Protein AF-A0A958IT05-F1 (afdb_monomer)

Radius of gyration: 16.85 Å; Cα contacts (8 Å, |Δi|>4): 19; chains: 1; bounding box: 40×27×35 Å

Foldseek 3Di:
DLVVLCVDLVSVLVVLVVVLVVDPHSCVSVCVSVVCVVCVVVVVVVCVVCVVVVVVVVVVVVVVVD

Mean predicted aligned error: 5.55 Å

Sequence (66 aa):
DWLMSYSTYEGMADTFGRMAKRVSNPKLFSGAVDSLKKHELELEADFLSFFPDILNYVEGECISYQ

pLDDT: mean 89.76, std 10.29, range [50.06, 97.94]

Structure (mmCIF, N/CA/C/O backbone):
data_AF-A0A958IT05-F1
#
_entry.id   AF-A0A958IT05-F1
#
loop_
_atom_site.group_PDB
_atom_site.id
_atom_site.type_symbol
_atom_site.label_atom_id
_atom_site.label_alt_id
_atom_site.label_comp_id
_atom_site.label_asym_id
_atom_site.label_entity_id
_atom_site.label_seq_id
_atom_site.pdbx_PDB_ins_code
_atom_site.Cartn_x
_atom_site.Cartn_y
_atom_site.Cartn_z
_atom_site.occupancy
_atom_site.B_iso_or_equiv
_atom_site.auth_seq_id
_atom_site.auth_comp_id
_atom_site.auth_asym_id
_atom_site.auth_atom_id
_atom_site.pdbx_PDB_model_num
ATOM 1 N N . ASP A 1 1 ? 14.710 -0.612 15.826 1.00 76.50 1 ASP A N 1
ATOM 2 C CA . ASP A 1 1 ? 14.673 -0.550 14.360 1.00 76.50 1 ASP A CA 1
ATOM 3 C C . ASP A 1 1 ? 13.311 -0.007 13.947 1.00 76.50 1 ASP A C 1
ATOM 5 O O . ASP A 1 1 ? 12.309 -0.688 14.114 1.00 76.50 1 ASP A O 1
ATOM 9 N N . TRP A 1 2 ? 13.250 1.281 13.601 1.00 79.12 2 TRP A N 1
ATOM 10 C CA . TRP A 1 2 ? 11.977 1.970 13.364 1.00 79.12 2 TRP A CA 1
ATOM 11 C C . TRP A 1 2 ? 11.339 1.534 12.041 1.00 79.12 2 TRP A C 1
ATOM 13 O O . TRP A 1 2 ? 10.118 1.456 11.964 1.00 79.12 2 TRP A O 1
ATOM 23 N N . LEU A 1 3 ? 12.152 1.186 11.039 1.00 82.06 3 LEU A N 1
ATOM 24 C CA . LEU A 1 3 ? 11.671 0.726 9.740 1.00 82.06 3 LEU A CA 1
ATOM 25 C C . LEU A 1 3 ? 11.066 -0.675 9.855 1.00 82.06 3 LEU A C 1
ATOM 27 O O . LEU A 1 3 ? 9.979 -0.930 9.346 1.00 82.06 3 LEU A O 1
ATOM 31 N N . MET A 1 4 ? 11.708 -1.554 10.625 1.00 86.75 4 MET A N 1
ATOM 32 C CA . MET A 1 4 ? 11.180 -2.896 10.881 1.00 86.75 4 MET A CA 1
ATOM 33 C C . MET A 1 4 ? 9.866 -2.896 11.663 1.00 86.75 4 MET A C 1
ATOM 35 O O . MET A 1 4 ? 9.163 -3.895 11.654 1.00 86.75 4 MET A O 1
ATOM 39 N N . SER A 1 5 ? 9.483 -1.792 12.312 1.00 82.00 5 SER A N 1
ATOM 40 C CA . SER A 1 5 ? 8.158 -1.712 12.936 1.00 82.00 5 SER A CA 1
ATOM 41 C C . SER A 1 5 ? 7.019 -1.671 11.912 1.00 82.00 5 SER A C 1
ATOM 43 O O . SER A 1 5 ? 5.899 -2.020 12.253 1.00 82.00 5 SER A O 1
ATOM 45 N N . TYR A 1 6 ? 7.276 -1.323 10.649 1.00 84.44 6 TYR A N 1
ATOM 46 C CA . TYR A 1 6 ? 6.240 -1.334 9.612 1.00 84.44 6 TYR A CA 1
ATOM 47 C C . TYR A 1 6 ? 5.998 -2.714 9.002 1.00 84.44 6 TYR A C 1
ATOM 49 O O . TYR A 1 6 ? 5.040 -2.862 8.255 1.00 84.44 6 TYR A O 1
ATOM 57 N N . SER A 1 7 ? 6.835 -3.717 9.288 1.00 87.44 7 SER A N 1
ATOM 58 C CA . SER A 1 7 ? 6.684 -5.053 8.695 1.00 87.44 7 SER A CA 1
ATOM 59 C C . SER A 1 7 ? 5.589 -5.893 9.355 1.00 87.44 7 SER A C 1
ATOM 61 O O . SER A 1 7 ? 5.266 -6.968 8.858 1.00 87.44 7 SER A O 1
ATOM 63 N N . THR A 1 8 ? 5.010 -5.422 10.463 1.00 92.50 8 THR A N 1
ATOM 64 C CA . THR A 1 8 ? 3.909 -6.095 11.157 1.00 92.50 8 THR A CA 1
ATOM 65 C C . THR A 1 8 ? 2.653 -5.241 11.134 1.00 92.50 8 THR A C 1
ATOM 67 O O . THR A 1 8 ? 2.704 -4.010 11.203 1.00 92.50 8 THR A O 1
ATOM 70 N N . TYR A 1 9 ? 1.492 -5.891 11.092 1.00 93.31 9 TYR A N 1
ATOM 71 C CA . TYR A 1 9 ? 0.214 -5.185 11.118 1.00 93.31 9 TYR A CA 1
ATOM 72 C C . TYR A 1 9 ? 0.012 -4.389 12.412 1.00 93.31 9 TYR A C 1
ATOM 74 O O . TYR A 1 9 ? -0.580 -3.312 12.384 1.00 93.31 9 TYR A O 1
ATOM 82 N N . GLU A 1 10 ? 0.522 -4.888 13.537 1.00 92.69 10 GLU A N 1
ATOM 83 C CA . GLU A 1 10 ? 0.506 -4.190 14.822 1.00 92.69 10 GLU A CA 1
ATOM 84 C C . GLU A 1 10 ? 1.297 -2.882 14.745 1.00 92.69 10 GLU A C 1
ATOM 86 O O . GLU A 1 10 ? 0.811 -1.832 15.166 1.00 92.69 10 GLU A O 1
ATOM 91 N N . GLY A 1 11 ? 2.492 -2.908 14.152 1.00 92.94 11 GLY A N 1
ATOM 92 C CA . GLY A 1 11 ? 3.301 -1.703 14.030 1.00 92.94 11 GLY A CA 1
ATOM 93 C C . GLY A 1 11 ? 2.777 -0.727 12.969 1.00 92.94 11 GLY A C 1
ATOM 94 O O . GLY A 1 11 ? 2.875 0.493 13.152 1.00 92.94 11 GLY A O 1
ATOM 95 N N . MET A 1 12 ? 2.102 -1.218 11.923 1.00 92.69 12 MET A N 1
ATOM 96 C CA . MET A 1 12 ? 1.302 -0.374 11.025 1.00 92.69 12 MET A CA 1
ATOM 97 C C . MET A 1 12 ? 0.151 0.311 11.777 1.00 92.69 12 MET A C 1
ATOM 99 O O . MET A 1 12 ? -0.039 1.521 11.637 1.00 92.69 12 MET A O 1
ATOM 103 N N . ALA A 1 13 ? -0.590 -0.422 12.616 1.00 93.19 13 ALA A N 1
ATOM 104 C CA . ALA A 1 13 ? -1.692 0.125 13.410 1.00 93.19 13 ALA A CA 1
ATOM 105 C C . ALA A 1 13 ? -1.214 1.228 14.367 1.00 93.19 13 ALA A C 1
ATOM 107 O O . ALA A 1 13 ? -1.793 2.319 14.404 1.00 93.19 13 ALA A O 1
ATOM 108 N N . ASP A 1 14 ? -0.113 0.985 15.080 1.00 92.88 14 ASP A N 1
ATOM 109 C CA . ASP A 1 14 ? 0.522 1.972 15.956 1.00 92.88 14 ASP A CA 1
ATOM 110 C C . ASP A 1 14 ? 0.955 3.223 15.188 1.00 92.88 14 ASP A C 1
ATOM 112 O O . ASP A 1 14 ? 0.784 4.357 15.655 1.00 92.88 14 ASP A O 1
ATOM 116 N N . THR A 1 15 ? 1.499 3.030 13.988 1.00 91.56 15 THR A N 1
ATOM 117 C CA . THR A 1 15 ? 1.923 4.118 13.106 1.00 91.56 15 THR A CA 1
ATOM 118 C C . THR A 1 15 ? 0.736 4.969 12.679 1.00 91.56 15 THR A C 1
ATOM 120 O O . THR A 1 15 ? 0.755 6.186 12.890 1.00 91.56 15 THR A O 1
ATOM 123 N N . PHE A 1 16 ? -0.325 4.358 12.153 1.00 92.31 16 PHE A N 1
ATOM 124 C CA . PHE A 1 16 ? -1.530 5.088 11.761 1.00 92.31 16 PHE A CA 1
ATOM 125 C C . PHE A 1 16 ? -2.183 5.788 12.952 1.00 92.31 16 PHE A C 1
ATOM 127 O O . PHE A 1 16 ? -2.597 6.940 12.826 1.00 92.31 16 PHE A O 1
ATOM 134 N N . GLY A 1 17 ? -2.177 5.178 14.140 1.00 92.69 17 GLY A N 1
ATOM 135 C CA . GLY A 1 17 ? -2.645 5.814 15.372 1.00 92.69 17 GLY A CA 1
ATOM 136 C C . GLY A 1 17 ? -1.845 7.067 15.756 1.00 92.69 17 GLY A C 1
ATOM 137 O O . GLY A 1 17 ? -2.411 8.051 16.241 1.00 92.69 17 GLY A O 1
ATOM 138 N N . ARG A 1 18 ? -0.528 7.083 15.515 1.00 91.94 18 ARG A N 1
ATOM 139 C CA . ARG A 1 18 ? 0.326 8.269 15.725 1.00 91.94 18 ARG A CA 1
ATOM 140 C C . ARG A 1 18 ? 0.106 9.333 14.652 1.00 91.94 18 ARG A C 1
ATOM 142 O O . ARG A 1 18 ? 0.086 10.518 14.988 1.00 91.94 18 ARG A O 1
ATOM 149 N N . MET A 1 19 ? -0.064 8.927 13.395 1.00 91.81 19 MET A N 1
ATOM 150 C CA . MET A 1 19 ? -0.329 9.831 12.270 1.00 91.81 19 MET A CA 1
ATOM 151 C C . MET A 1 19 ? -1.696 10.503 12.392 1.00 91.81 19 MET A C 1
ATOM 153 O O . MET A 1 19 ? -1.796 11.711 12.187 1.00 91.81 19 MET A O 1
ATOM 157 N N . ALA A 1 20 ? -2.721 9.763 12.822 1.00 93.94 20 ALA A N 1
ATOM 158 C CA . ALA A 1 20 ? -4.072 10.276 13.030 1.00 93.94 20 ALA A CA 1
ATOM 159 C C . ALA A 1 20 ? -4.089 11.516 13.943 1.00 93.94 20 ALA A C 1
ATOM 161 O O . ALA A 1 20 ? -4.821 12.465 13.686 1.00 93.94 20 ALA A O 1
ATOM 162 N N . LYS A 1 21 ? -3.213 11.576 14.956 1.00 94.19 21 LYS A N 1
ATOM 163 C CA . LYS A 1 21 ? -3.097 12.725 15.877 1.00 94.19 21 LYS A CA 1
ATOM 164 C C . LYS A 1 21 ? -2.603 14.020 15.216 1.00 94.19 21 LYS A C 1
ATOM 166 O O . LYS A 1 21 ? -2.628 15.062 15.863 1.00 94.19 21 LYS A O 1
ATOM 171 N N . ARG A 1 22 ? -2.095 13.958 13.981 1.00 95.31 22 ARG A N 1
ATOM 172 C CA . ARG A 1 22 ? -1.424 15.070 13.286 1.00 95.31 22 ARG A CA 1
ATOM 173 C C . ARG A 1 22 ? -2.128 15.508 12.000 1.00 95.31 22 ARG A C 1
ATOM 175 O O . ARG A 1 22 ? -1.663 16.448 11.366 1.00 95.31 22 ARG A O 1
ATOM 182 N N . VAL A 1 23 ? -3.220 14.850 11.607 1.00 92.31 23 VAL A N 1
ATOM 183 C CA . VAL A 1 23 ? -3.977 15.179 10.388 1.00 92.31 23 VAL A CA 1
ATOM 184 C C . VAL A 1 23 ? -5.304 15.862 10.715 1.00 92.31 23 VAL A C 1
ATOM 186 O O . VAL A 1 23 ? -5.871 15.666 11.787 1.00 92.31 23 VAL A O 1
ATOM 189 N N . SER A 1 24 ? -5.831 16.637 9.767 1.00 95.19 24 SER A N 1
ATOM 190 C CA . SER A 1 24 ? -7.106 17.356 9.911 1.00 95.19 24 SER A CA 1
ATOM 191 C C . SER A 1 24 ? -8.332 16.436 9.975 1.00 95.19 24 SER A C 1
ATOM 193 O O . SER A 1 24 ? -9.352 16.823 10.541 1.00 95.19 24 SER A O 1
ATOM 195 N N . ASN A 1 25 ? -8.243 15.215 9.431 1.00 92.75 25 ASN A N 1
ATOM 196 C CA . ASN A 1 25 ? -9.316 14.222 9.473 1.00 92.75 25 ASN A CA 1
ATOM 197 C C . ASN A 1 25 ? -8.801 12.837 9.927 1.00 92.75 25 ASN A C 1
ATOM 199 O O . ASN A 1 25 ? -8.540 11.968 9.093 1.00 92.75 25 ASN A O 1
ATOM 203 N N . PRO A 1 26 ? -8.668 12.596 11.247 1.00 92.19 26 PRO A N 1
ATOM 204 C CA . PRO A 1 26 ? -8.139 11.339 11.792 1.00 92.19 26 PRO A CA 1
ATOM 205 C C . PRO A 1 26 ? -8.985 10.109 11.454 1.00 92.19 26 PRO A C 1
ATOM 207 O O . PRO A 1 26 ? -8.469 8.994 11.450 1.00 92.19 26 PRO A O 1
ATOM 210 N N . LYS A 1 27 ? -10.282 10.290 11.167 1.00 92.19 27 LYS A N 1
ATOM 211 C CA . LYS A 1 27 ? -11.209 9.182 10.896 1.00 92.19 27 LYS A CA 1
ATOM 212 C C . LYS A 1 27 ? -10.856 8.418 9.622 1.00 92.19 27 LYS A C 1
ATOM 214 O O . LYS A 1 27 ? -11.216 7.254 9.519 1.00 92.19 27 LYS A O 1
ATOM 219 N N . LEU A 1 28 ? -10.123 9.038 8.696 1.00 89.25 28 LEU A N 1
ATOM 220 C CA . LEU A 1 28 ? -9.656 8.387 7.468 1.00 89.25 28 LEU A CA 1
ATOM 221 C C . LEU A 1 28 ? -8.661 7.249 7.731 1.00 89.25 28 LEU A C 1
ATOM 223 O O . LEU A 1 28 ? -8.512 6.375 6.888 1.00 89.25 28 LEU A O 1
ATOM 227 N N . PHE A 1 29 ? -8.013 7.226 8.899 1.00 90.81 29 PHE A N 1
ATOM 228 C CA . PHE A 1 29 ? -7.153 6.111 9.302 1.00 90.81 29 PHE A CA 1
ATOM 229 C C . PHE A 1 29 ? -7.926 4.949 9.947 1.00 90.81 29 PHE A C 1
ATOM 231 O O . PHE A 1 29 ? -7.342 3.900 10.220 1.00 90.81 29 PHE A O 1
ATOM 238 N N . SER A 1 30 ? -9.229 5.105 10.204 1.00 89.81 30 SER A N 1
ATOM 239 C CA . SER A 1 30 ? -10.057 4.019 10.732 1.00 89.81 30 SER A CA 1
ATOM 240 C C . SER A 1 30 ? -10.162 2.899 9.697 1.00 89.81 30 SER A C 1
ATOM 242 O O . SER A 1 30 ? -10.541 3.143 8.557 1.00 89.81 30 SER A O 1
ATOM 244 N N . GLY A 1 31 ? -9.789 1.677 10.085 1.00 91.12 31 GLY A N 1
ATOM 245 C CA . GLY A 1 31 ? -9.790 0.522 9.183 1.00 9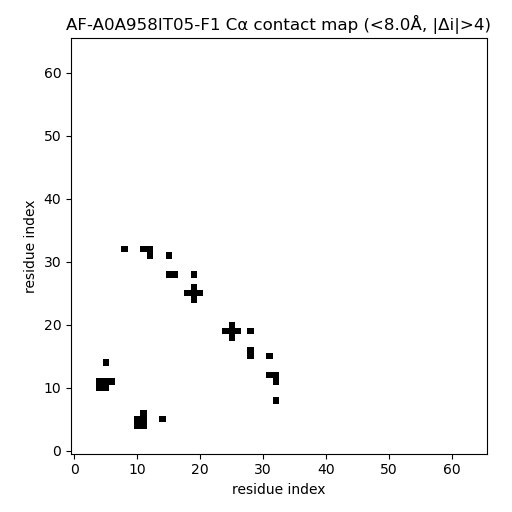1.12 31 GLY A CA 1
ATOM 246 C C . GLY A 1 31 ? -8.668 0.521 8.137 1.00 91.12 31 GLY A C 1
ATOM 247 O O . GLY A 1 31 ? -8.680 -0.331 7.255 1.00 91.12 31 GLY A O 1
ATOM 248 N N . ALA A 1 32 ? -7.681 1.424 8.222 1.00 91.81 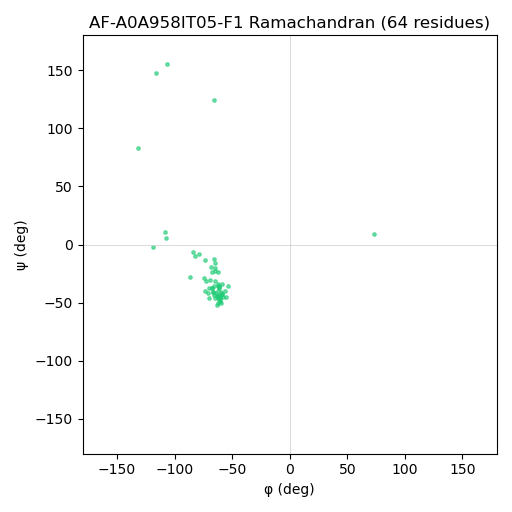32 ALA A N 1
ATOM 249 C CA . ALA A 1 32 ? -6.583 1.489 7.251 1.00 91.81 32 ALA A CA 1
ATOM 250 C C . ALA A 1 32 ? -5.788 0.173 7.171 1.00 91.81 32 ALA A C 1
ATOM 252 O O . ALA A 1 32 ? -5.496 -0.302 6.078 1.00 91.81 32 ALA A O 1
ATOM 253 N N . VAL A 1 33 ? -5.496 -0.454 8.317 1.00 93.69 33 VAL A N 1
ATOM 254 C CA . VAL A 1 33 ? -4.795 -1.751 8.360 1.00 93.69 33 VAL A CA 1
ATOM 255 C C . VAL A 1 33 ? -5.646 -2.868 7.760 1.00 93.69 33 VAL A C 1
ATOM 257 O O . VAL A 1 33 ? -5.128 -3.695 7.020 1.00 93.69 33 VAL A O 1
ATOM 260 N N . ASP A 1 34 ? -6.950 -2.884 8.035 1.00 94.88 34 ASP A N 1
ATOM 261 C CA . ASP A 1 34 ? -7.854 -3.900 7.486 1.00 94.88 34 ASP A CA 1
ATOM 262 C C . ASP A 1 34 ? -8.004 -3.752 5.969 1.00 94.88 34 ASP A C 1
ATOM 264 O O . ASP A 1 34 ? -8.024 -4.744 5.242 1.00 94.88 34 ASP A O 1
ATOM 268 N N . SER A 1 35 ? -8.042 -2.510 5.477 1.00 94.50 35 SER A N 1
ATOM 269 C CA . SER A 1 35 ? -8.012 -2.216 4.046 1.00 94.50 35 SER A CA 1
ATOM 270 C C . SER A 1 35 ? -6.702 -2.676 3.409 1.00 94.50 35 SER A C 1
ATOM 272 O O . SER A 1 35 ? -6.737 -3.299 2.354 1.00 94.50 35 SER A O 1
ATOM 274 N N . LEU A 1 36 ? -5.555 -2.414 4.043 1.00 92.88 36 LEU A N 1
ATOM 275 C CA . LEU A 1 36 ? -4.256 -2.875 3.544 1.00 92.88 36 LEU A CA 1
ATOM 276 C C . LEU A 1 36 ? -4.196 -4.399 3.464 1.00 92.88 36 LEU A C 1
ATOM 278 O O . LEU A 1 36 ? -3.878 -4.924 2.407 1.00 92.88 36 LEU A O 1
ATOM 282 N N . LYS A 1 37 ? -4.598 -5.104 4.528 1.00 94.19 37 LYS A N 1
ATOM 283 C CA . LYS A 1 37 ? -4.687 -6.574 4.550 1.00 94.19 37 LYS A CA 1
ATOM 284 C C . LYS A 1 37 ? -5.558 -7.119 3.428 1.00 94.19 37 LYS A C 1
ATOM 286 O O . LYS A 1 37 ? -5.204 -8.088 2.769 1.00 94.19 37 LYS A O 1
ATOM 291 N N . LYS A 1 38 ? -6.724 -6.504 3.220 1.00 96.88 38 LYS A N 1
ATOM 292 C CA . LYS A 1 38 ? -7.681 -6.936 2.200 1.00 96.88 38 LYS A CA 1
ATOM 293 C C . LYS A 1 38 ? -7.104 -6.841 0.784 1.00 96.88 38 LYS A C 1
ATOM 295 O O . LYS A 1 38 ? -7.436 -7.681 -0.044 1.00 96.88 38 LYS A O 1
ATOM 300 N N . HIS A 1 39 ? -6.283 -5.827 0.523 1.00 96.31 39 HIS A N 1
ATOM 301 C CA . HIS A 1 39 ? -5.756 -5.510 -0.805 1.00 96.31 39 HIS A CA 1
ATOM 302 C C . HIS A 1 39 ? -4.262 -5.836 -0.960 1.00 96.31 39 HIS A C 1
ATOM 304 O O . HIS A 1 39 ? -3.656 -5.451 -1.953 1.00 96.31 39 HIS A O 1
ATOM 310 N N . GLU A 1 40 ? -3.657 -6.547 -0.006 1.00 93.94 40 GLU A N 1
ATOM 311 C CA . GLU A 1 40 ? -2.208 -6.780 0.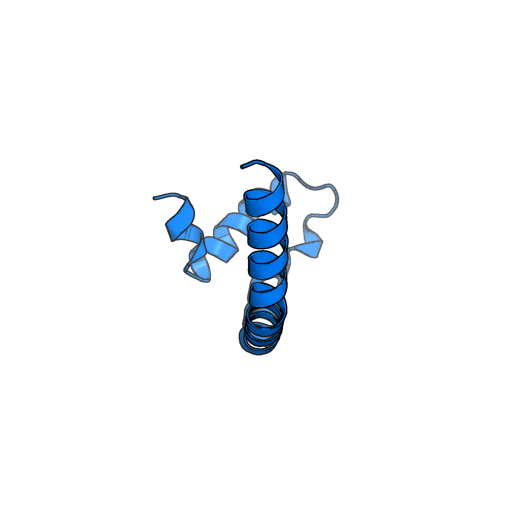040 1.00 93.94 40 GLU A CA 1
ATOM 312 C C . GLU A 1 40 ? -1.685 -7.472 -1.223 1.00 93.94 40 GLU A C 1
ATOM 314 O O . GLU A 1 40 ? -0.725 -7.000 -1.823 1.00 93.94 40 GLU A O 1
ATOM 319 N N . LEU A 1 41 ? -2.376 -8.517 -1.686 1.00 96.81 41 LEU A N 1
ATOM 320 C CA . LEU A 1 41 ? -1.997 -9.250 -2.899 1.00 96.81 41 LEU A CA 1
ATOM 321 C C . LEU A 1 41 ? -2.111 -8.402 -4.174 1.00 96.81 41 LEU A C 1
ATOM 323 O O . LEU A 1 41 ? -1.309 -8.560 -5.088 1.00 96.81 41 LEU A O 1
ATOM 327 N N . GLU A 1 42 ? -3.108 -7.516 -4.247 1.00 97.94 42 GLU A N 1
ATOM 328 C CA . GLU A 1 42 ? -3.292 -6.613 -5.392 1.00 97.94 42 GLU A CA 1
ATOM 329 C C . GLU A 1 42 ? -2.177 -5.560 -5.418 1.00 97.94 42 GLU A C 1
ATOM 331 O O . GLU A 1 42 ? -1.536 -5.360 -6.445 1.00 97.94 42 GLU A O 1
ATOM 336 N N . LEU A 1 43 ? -1.882 -4.957 -4.261 1.00 95.88 43 LEU A N 1
ATOM 337 C CA . LEU A 1 43 ? -0.797 -3.987 -4.106 1.00 95.88 43 LEU A CA 1
ATOM 338 C C . LEU A 1 43 ? 0.575 -4.603 -4.405 1.00 95.88 43 LEU A C 1
ATOM 340 O O . LEU A 1 43 ? 1.414 -3.951 -5.024 1.00 95.88 43 LEU A O 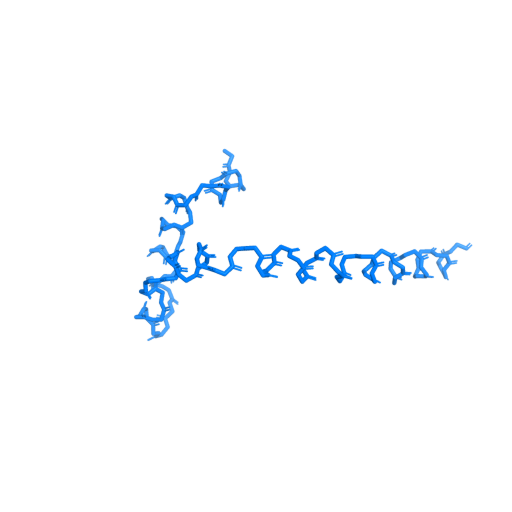1
ATOM 344 N N . GLU A 1 44 ? 0.812 -5.845 -3.977 1.00 96.19 44 GLU A N 1
ATOM 345 C CA . GLU A 1 44 ? 2.044 -6.576 -4.280 1.00 96.19 44 GLU A CA 1
ATOM 346 C C . GLU A 1 44 ? 2.168 -6.857 -5.780 1.00 96.19 44 GLU A C 1
ATOM 348 O O . GLU A 1 44 ? 3.224 -6.611 -6.362 1.00 96.19 44 GLU A O 1
ATOM 353 N N . ALA A 1 45 ? 1.094 -7.319 -6.424 1.00 97.94 45 ALA A N 1
ATOM 354 C CA . ALA A 1 45 ? 1.088 -7.569 -7.861 1.00 97.94 45 ALA A CA 1
ATOM 355 C C . ALA A 1 45 ? 1.359 -6.288 -8.665 1.00 97.94 45 ALA A C 1
ATOM 357 O O . ALA A 1 45 ? 2.203 -6.297 -9.565 1.00 97.94 45 ALA A O 1
ATOM 358 N N . ASP A 1 46 ? 0.707 -5.180 -8.305 1.00 97.69 46 ASP A N 1
ATOM 359 C CA . ASP A 1 46 ? 0.919 -3.875 -8.934 1.00 97.69 46 ASP A CA 1
ATOM 360 C C . ASP A 1 46 ? 2.359 -3.390 -8.731 1.00 97.69 46 ASP A C 1
ATOM 362 O O . ASP A 1 46 ? 3.010 -2.946 -9.680 1.00 97.69 46 ASP A O 1
ATOM 366 N N . PHE A 1 47 ? 2.892 -3.523 -7.510 1.00 96.62 47 PHE A N 1
ATOM 367 C CA . PHE A 1 47 ? 4.277 -3.169 -7.212 1.00 96.62 47 PHE A CA 1
ATOM 368 C C . PHE A 1 47 ? 5.255 -3.987 -8.055 1.00 96.62 47 PHE A C 1
ATOM 370 O O . PHE A 1 47 ? 6.126 -3.410 -8.701 1.00 96.62 47 PHE A O 1
ATOM 377 N N . LEU A 1 48 ? 5.107 -5.313 -8.094 1.00 97.69 48 LEU A N 1
ATOM 378 C CA . LEU A 1 48 ? 5.983 -6.197 -8.865 1.00 97.69 48 LEU A CA 1
ATOM 379 C C . LEU A 1 48 ? 5.867 -5.960 -10.374 1.00 97.69 48 LEU A C 1
ATOM 381 O O . LEU A 1 48 ? 6.860 -6.112 -11.084 1.00 97.69 48 LEU A O 1
ATOM 385 N N . SER A 1 49 ? 4.690 -5.563 -10.862 1.00 97.88 49 SER A N 1
ATOM 386 C CA . SER A 1 49 ? 4.498 -5.187 -12.263 1.00 97.88 49 SER A CA 1
ATOM 387 C C . SER A 1 49 ? 5.180 -3.863 -12.606 1.00 97.88 49 SER 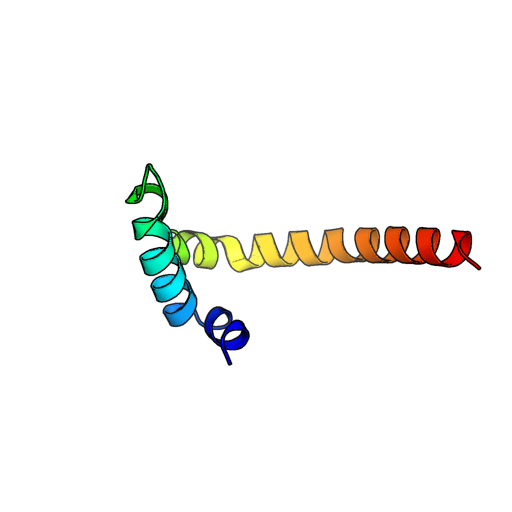A C 1
ATOM 389 O O . SER A 1 49 ? 5.699 -3.732 -13.709 1.00 97.88 49 SER A O 1
ATOM 391 N N . PHE A 1 50 ? 5.171 -2.887 -11.695 1.00 97.69 50 PHE A N 1
ATOM 392 C CA . PHE A 1 50 ? 5.727 -1.550 -11.926 1.00 97.69 50 PHE A CA 1
ATOM 393 C C . PHE A 1 50 ? 7.227 -1.447 -11.612 1.00 97.69 50 PHE A C 1
ATOM 395 O O . PHE A 1 50 ? 7.939 -0.633 -12.197 1.00 97.69 50 PHE A O 1
ATOM 402 N N . PHE A 1 51 ? 7.742 -2.264 -10.693 1.00 96.94 51 PHE A N 1
ATOM 403 C CA . PHE A 1 51 ? 9.129 -2.177 -10.234 1.00 96.94 51 PHE A CA 1
ATOM 404 C C . PHE A 1 51 ? 10.180 -2.278 -11.360 1.00 96.94 51 PHE A C 1
ATOM 406 O O . PHE A 1 51 ? 11.136 -1.498 -11.331 1.00 96.94 51 PHE A O 1
ATOM 413 N N . PRO A 1 52 ? 10.024 -3.142 -12.385 1.00 96.62 52 PRO A N 1
ATOM 414 C CA . PRO A 1 52 ? 10.935 -3.169 -13.529 1.00 96.62 52 PRO A CA 1
ATOM 415 C C . PRO A 1 52 ? 11.006 -1.841 -14.291 1.00 96.62 52 PRO A C 1
ATOM 417 O O . PRO A 1 52 ? 12.079 -1.469 -14.759 1.00 96.62 52 PRO A O 1
ATOM 420 N N . ASP A 1 53 ? 9.903 -1.096 -14.383 1.00 96.31 53 ASP A N 1
ATOM 421 C CA . ASP A 1 53 ? 9.879 0.200 -15.070 1.00 96.31 53 ASP A CA 1
ATOM 422 C C . ASP A 1 53 ? 10.718 1.240 -14.321 1.00 96.31 53 ASP A C 1
ATOM 424 O O . ASP A 1 53 ? 11.439 2.022 -14.944 1.00 96.31 53 ASP A O 1
ATOM 428 N N . ILE A 1 54 ? 10.691 1.209 -12.982 1.00 95.00 54 ILE A N 1
ATOM 429 C CA . ILE A 1 54 ? 11.572 2.037 -12.146 1.00 95.00 54 ILE A CA 1
ATOM 430 C C . ILE A 1 54 ? 13.037 1.688 -12.420 1.00 95.00 54 ILE A C 1
ATOM 432 O O . ILE A 1 54 ? 13.851 2.594 -12.597 1.00 95.00 54 ILE A O 1
ATOM 436 N N . LEU A 1 55 ? 13.379 0.395 -12.455 1.00 95.25 55 LEU A N 1
ATOM 437 C CA . LEU A 1 55 ? 14.752 -0.048 -12.722 1.00 95.25 55 LEU A CA 1
ATOM 438 C C . LEU A 1 55 ? 15.226 0.428 -14.096 1.00 95.25 55 LEU A C 1
ATOM 440 O O . LEU A 1 55 ? 16.276 1.058 -14.185 1.00 95.25 55 LEU A O 1
ATOM 444 N N . ASN A 1 56 ? 14.415 0.223 -15.136 1.00 94.38 56 ASN A N 1
ATOM 445 C CA . ASN A 1 56 ? 14.724 0.663 -16.496 1.00 94.38 56 ASN A CA 1
ATOM 446 C C . ASN A 1 56 ? 14.939 2.181 -16.578 1.00 94.38 56 ASN A C 1
ATOM 448 O O . ASN A 1 56 ? 15.863 2.643 -17.247 1.00 94.38 56 ASN A O 1
ATOM 452 N N . TYR A 1 57 ? 14.101 2.964 -15.892 1.00 94.12 57 TYR A N 1
ATOM 453 C CA . TYR A 1 57 ? 14.250 4.416 -15.833 1.00 94.12 57 TYR A CA 1
ATOM 454 C C . TYR A 1 57 ? 15.576 4.818 -15.177 1.00 94.12 57 TYR A C 1
ATOM 456 O O . TYR A 1 57 ? 16.334 5.603 -15.742 1.00 94.12 57 TYR A O 1
ATOM 464 N N . VAL A 1 58 ? 15.885 4.256 -14.004 1.00 93.31 58 VAL A N 1
ATOM 465 C CA . VAL A 1 58 ? 17.113 4.581 -13.265 1.00 93.31 58 VAL A CA 1
ATOM 466 C C . VAL A 1 58 ? 18.360 4.147 -14.034 1.00 93.31 58 VAL A C 1
ATOM 468 O O . VAL A 1 58 ? 19.323 4.905 -14.090 1.00 93.31 58 VAL A O 1
ATOM 471 N N . GLU A 1 59 ? 18.355 2.968 -14.656 1.00 90.88 59 GLU A N 1
ATOM 472 C CA . GLU A 1 59 ? 19.468 2.503 -15.489 1.00 90.88 59 GLU A CA 1
ATOM 473 C C . GLU A 1 59 ? 19.698 3.423 -16.694 1.00 90.88 59 GLU A C 1
ATOM 475 O O . GLU A 1 59 ? 20.840 3.791 -16.973 1.00 90.88 59 GLU A O 1
ATOM 480 N N . GLY A 1 60 ? 18.627 3.857 -17.365 1.00 83.00 60 GLY A N 1
ATOM 481 C CA . GLY A 1 60 ? 18.706 4.826 -18.459 1.00 83.00 60 GLY A CA 1
ATOM 482 C C . GLY A 1 60 ? 19.313 6.164 -18.028 1.00 83.00 60 GLY A C 1
ATOM 483 O O . GLY A 1 60 ? 20.196 6.692 -18.708 1.00 83.00 60 GLY A O 1
ATOM 484 N N . GLU A 1 61 ? 18.904 6.682 -16.869 1.00 77.25 61 GLU A N 1
ATOM 485 C CA . GLU A 1 61 ? 19.479 7.897 -16.284 1.00 77.25 61 GLU A CA 1
ATOM 486 C C . GLU A 1 61 ? 20.950 7.683 -15.891 1.00 77.25 61 GLU A C 1
ATOM 488 O O . GLU A 1 61 ? 21.797 8.507 -16.222 1.00 77.25 61 GLU A O 1
ATOM 493 N N . CYS A 1 62 ? 21.312 6.557 -15.270 1.00 66.44 62 CYS A N 1
ATOM 494 C CA . CYS A 1 62 ? 22.700 6.267 -14.895 1.00 66.44 62 CYS A CA 1
ATOM 495 C C . CYS A 1 62 ? 23.651 6.198 -16.101 1.00 66.44 62 CYS A C 1
ATOM 497 O O . CYS A 1 62 ? 24.780 6.677 -15.996 1.00 66.44 62 CYS A O 1
ATOM 499 N N . ILE A 1 63 ? 23.204 5.670 -17.245 1.00 60.31 63 ILE A N 1
ATOM 500 C CA . ILE A 1 63 ? 23.998 5.638 -18.486 1.00 60.31 63 ILE A CA 1
ATOM 501 C C . ILE A 1 63 ? 24.185 7.049 -19.068 1.00 60.31 63 ILE A C 1
ATOM 503 O O . ILE A 1 63 ? 25.215 7.331 -19.672 1.00 60.31 63 ILE A O 1
ATOM 507 N N . SER A 1 64 ? 23.225 7.955 -18.866 1.00 60.19 64 SER A N 1
ATOM 508 C CA . SER A 1 64 ? 23.292 9.333 -19.377 1.00 60.19 64 SER A CA 1
ATOM 509 C C . SER A 1 64 ? 24.275 10.249 -18.627 1.00 60.19 64 SER A C 1
ATOM 511 O O . SER A 1 64 ? 24.617 11.322 -19.126 1.00 60.19 64 SER A O 1
ATOM 513 N N . TYR A 1 65 ? 24.751 9.821 -17.452 1.00 54.81 65 TYR A N 1
ATOM 514 C CA . TYR A 1 65 ? 25.689 10.562 -16.599 1.00 54.81 65 TYR A CA 1
ATOM 515 C C . TYR A 1 65 ? 27.119 9.976 -16.581 1.00 54.81 65 TYR A C 1
ATOM 517 O O 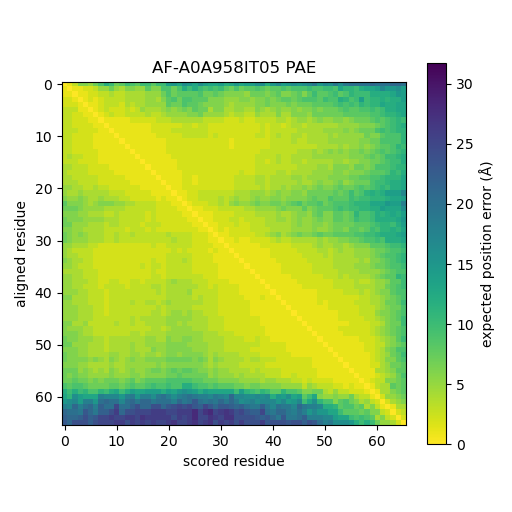. TYR A 1 65 ? 27.955 10.474 -15.820 1.00 54.81 65 TYR A O 1
ATOM 525 N N . GLN A 1 66 ? 27.415 8.951 -17.393 1.00 50.06 66 GLN A N 1
ATOM 526 C CA . GLN A 1 66 ? 28.769 8.400 -17.596 1.00 50.06 66 GLN A CA 1
ATOM 527 C C . GLN A 1 66 ? 29.388 8.874 -18.912 1.00 50.06 66 GLN A C 1
ATOM 529 O O . GLN A 1 66 ? 30.616 9.118 -18.901 1.00 50.06 66 GLN A O 1
#

Solvent-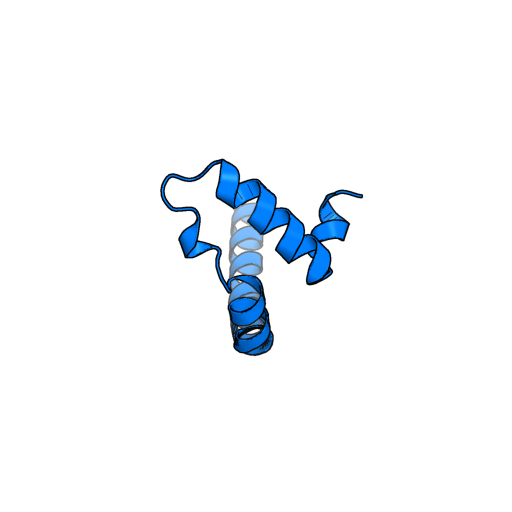accessible surface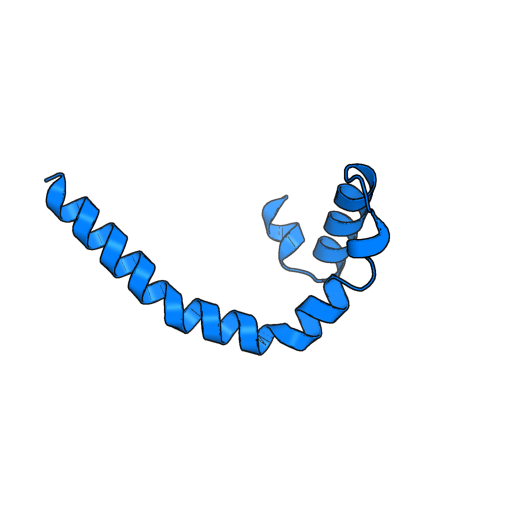 area (backbone atoms only — not comparable to full-atom values): 3890 Å² total; per-residue (Å²): 114,78,72,66,37,59,79,38,72,68,38,41,46,56,46,45,58,58,50,31,76,75,50,99,62,41,70,73,53,63,61,44,62,60,52,47,65,74,41,42,70,59,55,49,51,53,46,66,66,46,48,60,57,54,51,54,50,52,52,56,53,55,63,74,76,110

Secondary structure (DSSP, 8-state):
--SGGGGSHHHHHHHHHHHHTTS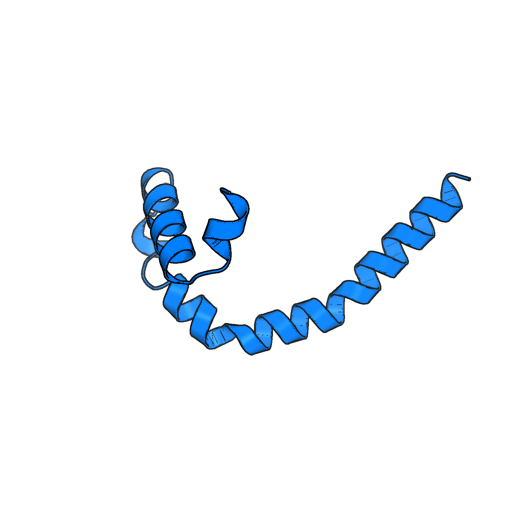S-GGGGTTHHHHHHHHHHHHHHHHHHHHHHHHHHHHHHHHHT-